Protein AF-A0AA36AWU8-F1 (afdb_monomer_lite)

Organism: Octopus vulgaris (NCBI:txid6645)

pLDDT: mean 72.09, std 16.58, range [30.25, 93.88]

Sequence (119 aa):
MILKNRMRWRGHIVRMVDERTLKQLFYGELAEGKRDRCKPRNRFKDGIRIAMRSLGMDSEEIETLISDRAGRPTKVWSGEEASEQARITQERFKEECCDREVMFFSFSLHLSFPYFKQD

Secondary structure (DSSP, 8-state):
-HHHHHHHHHHHHHTS-TTSHHHHHHH---SS---SSS-----HHHHHHHHHHTTT--HHHHHHHHH-SS---HHHHHSHHHHHHHHHHHHHHHHHHHSS-------------------

Radius of gyration: 17.62 Å; chains: 1; bounding box: 37×48×41 Å

Foldseek 3Di:
DVLVVLLLVVLVLLQDDCPDPSVCQQPPDDPDDDDPDDDPPQGSLNVNQVLVVVLVDHSVVSSVQSPDPVNNPPSSVVCVVVSVVVVVVVVVVVVVVVVDPDPDDDPDDDDDDPDDDDD

Structure (mmCIF, N/CA/C/O backbone):
data_AF-A0AA36AWU8-F1
#
_entry.id   AF-A0AA36AWU8-F1
#
loop_
_atom_site.group_PDB
_atom_site.id
_atom_site.type_symbol
_atom_site.label_atom_id
_atom_site.label_alt_id
_atom_site.label_comp_id
_atom_site.label_asym_id
_atom_site.label_entity_id
_atom_site.label_seq_id
_atom_site.pdbx_PDB_ins_code
_atom_site.Cartn_x
_atom_site.Cartn_y
_atom_site.Cartn_z
_atom_site.occupancy
_atom_site.B_iso_or_equiv
_atom_site.auth_seq_id
_atom_site.auth_comp_id
_atom_site.auth_asym_id
_atom_site.auth_atom_id
_atom_site.pdbx_PDB_model_num
ATOM 1 N N . MET A 1 1 ? 11.926 -1.258 4.690 1.00 71.25 1 MET A N 1
ATOM 2 C CA . MET A 1 1 ? 11.886 -2.749 4.745 1.00 71.25 1 MET A CA 1
ATOM 3 C C . MET A 1 1 ? 10.454 -3.293 4.678 1.00 71.25 1 MET A C 1
ATOM 5 O O . MET A 1 1 ? 10.194 -4.338 4.074 1.00 71.25 1 MET A O 1
ATOM 9 N N . ILE A 1 2 ? 9.502 -2.622 5.335 1.00 81.75 2 ILE A N 1
ATOM 10 C CA . ILE A 1 2 ? 8.139 -3.133 5.530 1.00 81.75 2 ILE A CA 1
ATOM 11 C C . ILE A 1 2 ? 7.343 -3.171 4.216 1.00 81.75 2 ILE A C 1
ATOM 13 O O . ILE A 1 2 ? 6.639 -4.145 3.938 1.00 81.75 2 ILE A O 1
ATOM 17 N N . LEU A 1 3 ? 7.468 -2.135 3.385 1.00 80.38 3 LEU A N 1
ATOM 18 C CA . LEU A 1 3 ? 6.697 -1.994 2.150 1.00 80.38 3 LEU A CA 1
ATOM 19 C C . LEU A 1 3 ? 7.028 -3.084 1.124 1.00 80.38 3 LEU A C 1
ATOM 21 O O . LEU A 1 3 ? 6.133 -3.705 0.549 1.00 80.38 3 LEU A O 1
ATOM 25 N N . LYS A 1 4 ? 8.315 -3.391 0.969 1.00 80.56 4 LYS A N 1
ATOM 26 C CA . LYS A 1 4 ? 8.811 -4.453 0.091 1.00 80.56 4 LYS A CA 1
ATOM 27 C C . LYS A 1 4 ? 8.321 -5.836 0.505 1.00 80.56 4 LYS A C 1
ATOM 29 O O . LYS A 1 4 ? 7.920 -6.630 -0.348 1.00 80.56 4 LYS A O 1
ATOM 34 N N . ASN A 1 5 ? 8.295 -6.122 1.805 1.00 85.00 5 ASN A N 1
ATOM 35 C CA . ASN A 1 5 ? 7.777 -7.390 2.319 1.00 85.00 5 ASN A CA 1
ATOM 36 C C . ASN A 1 5 ? 6.265 -7.510 2.106 1.00 85.00 5 ASN A C 1
ATOM 38 O O . ASN A 1 5 ? 5.799 -8.540 1.613 1.00 85.00 5 ASN A O 1
ATOM 42 N N . ARG A 1 6 ? 5.511 -6.434 2.369 1.00 84.31 6 ARG A N 1
ATOM 43 C CA . ARG A 1 6 ? 4.075 -6.363 2.055 1.00 84.31 6 ARG A CA 1
ATOM 44 C C . ARG A 1 6 ? 3.811 -6.609 0.571 1.00 84.31 6 ARG A C 1
ATOM 46 O O . ARG A 1 6 ? 2.865 -7.318 0.239 1.00 84.31 6 ARG A O 1
ATOM 53 N N . MET A 1 7 ? 4.676 -6.109 -0.311 1.00 80.50 7 MET A N 1
ATOM 54 C CA . MET A 1 7 ? 4.536 -6.317 -1.752 1.00 80.50 7 MET A CA 1
ATOM 55 C C . MET A 1 7 ? 4.869 -7.717 -2.229 1.00 80.50 7 MET A C 1
ATOM 57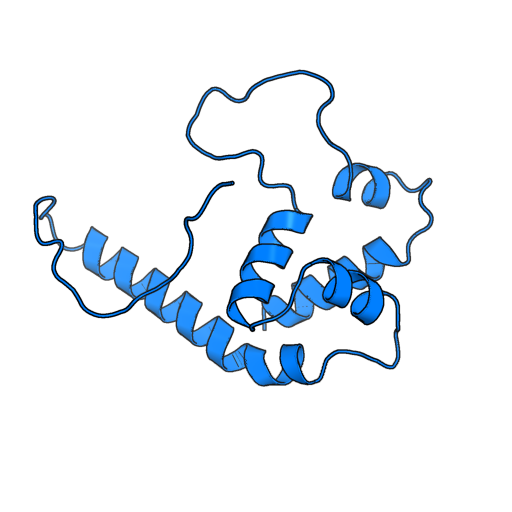 O O . MET A 1 7 ? 4.125 -8.286 -3.027 1.00 80.50 7 MET A O 1
ATOM 61 N N . ARG A 1 8 ? 5.932 -8.322 -1.701 1.00 84.44 8 ARG A N 1
ATOM 62 C CA . ARG A 1 8 ? 6.234 -9.732 -1.978 1.00 84.44 8 ARG A CA 1
ATOM 63 C C . ARG A 1 8 ? 5.078 -10.637 -1.563 1.00 84.44 8 ARG A C 1
ATOM 65 O O . ARG A 1 8 ? 4.710 -11.536 -2.317 1.00 84.44 8 ARG A O 1
ATOM 72 N N . TRP A 1 9 ? 4.498 -10.371 -0.396 1.00 87.38 9 TRP A N 1
ATOM 73 C CA . TRP A 1 9 ? 3.366 -11.127 0.123 1.00 87.38 9 TRP A CA 1
ATOM 74 C C . TRP A 1 9 ? 2.089 -10.900 -0.694 1.00 87.38 9 TRP A C 1
ATOM 76 O O . TRP A 1 9 ? 1.469 -11.871 -1.119 1.00 87.38 9 TRP A O 1
ATOM 86 N N . ARG A 1 10 ? 1.744 -9.648 -1.029 1.00 86.62 10 ARG A N 1
ATOM 87 C CA . ARG A 1 10 ? 0.598 -9.364 -1.909 1.00 86.62 10 ARG A CA 1
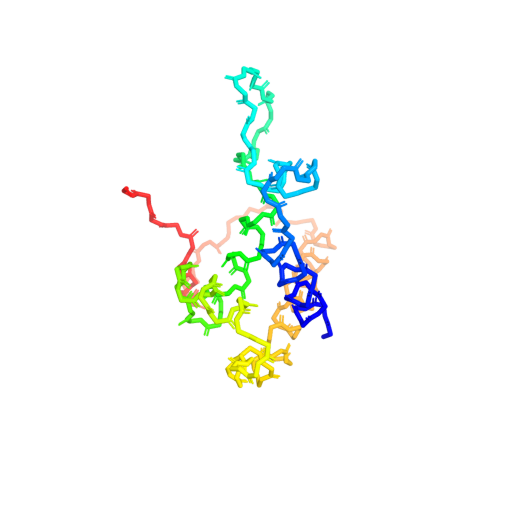ATOM 88 C C . ARG A 1 10 ? 0.753 -10.042 -3.261 1.00 86.62 10 ARG A C 1
ATOM 90 O O . ARG A 1 10 ? -0.193 -10.657 -3.734 1.00 86.62 10 ARG A O 1
ATOM 97 N N . GLY A 1 11 ? 1.946 -10.009 -3.848 1.00 86.50 11 GLY A N 1
ATOM 98 C CA . GLY A 1 11 ? 2.193 -10.716 -5.100 1.00 86.50 11 GLY A CA 1
ATOM 99 C C . GLY A 1 11 ? 2.134 -12.207 -5.004 1.00 86.50 11 GLY A C 1
ATOM 100 O O . GLY A 1 11 ? 1.744 -12.862 -5.962 1.00 86.50 11 GLY A O 1
ATOM 101 N N . HIS A 1 12 ? 2.484 -12.771 -3.859 1.00 88.38 12 HIS A N 1
ATOM 102 C CA . HIS A 1 12 ? 2.218 -14.174 -3.633 1.00 88.38 12 HIS A CA 1
ATOM 103 C C . HIS A 1 12 ? 0.712 -14.468 -3.665 1.00 88.38 12 HIS A C 1
ATOM 105 O O . HIS A 1 12 ? 0.320 -15.370 -4.394 1.00 88.38 12 HIS A O 1
ATOM 111 N N . ILE A 1 13 ? -0.115 -13.671 -2.981 1.00 90.31 13 ILE A N 1
ATOM 112 C CA . ILE A 1 13 ? -1.577 -13.851 -2.947 1.00 90.31 13 ILE A CA 1
ATOM 113 C C . ILE A 1 13 ? -2.217 -13.655 -4.321 1.00 90.31 13 ILE A C 1
ATOM 115 O O . ILE A 1 13 ? -3.014 -14.489 -4.731 1.00 90.31 13 ILE A O 1
ATOM 119 N N . VAL A 1 14 ? -1.859 -12.595 -5.052 1.00 88.62 14 VAL A N 1
ATOM 120 C CA . VAL A 1 14 ? -2.397 -12.313 -6.400 1.00 88.62 14 VAL A CA 1
ATOM 121 C C . VAL A 1 14 ? -2.168 -13.500 -7.342 1.00 88.62 14 VAL A C 1
ATOM 123 O O . VAL A 1 14 ? -3.050 -13.849 -8.120 1.00 88.62 14 VAL A O 1
ATOM 126 N N . ARG A 1 15 ? -1.011 -14.162 -7.219 1.00 88.19 15 ARG A N 1
ATOM 127 C CA . ARG A 1 15 ? -0.627 -15.328 -8.029 1.00 88.19 15 ARG A CA 1
ATOM 128 C C . ARG A 1 15 ? -1.173 -16.662 -7.511 1.00 88.19 15 ARG A C 1
ATOM 130 O O . ARG A 1 15 ? -0.991 -17.676 -8.178 1.00 88.19 15 ARG A O 1
ATOM 137 N N . MET A 1 16 ? -1.797 -16.707 -6.331 1.00 92.38 16 MET A N 1
ATOM 138 C CA . MET A 1 16 ? -2.498 -17.916 -5.888 1.00 92.38 16 MET A CA 1
ATOM 139 C C . MET A 1 16 ? -3.733 -18.160 -6.764 1.00 92.38 16 MET A C 1
ATOM 141 O O . MET A 1 16 ? -4.297 -17.222 -7.326 1.00 92.38 16 MET A O 1
ATOM 145 N N . VAL A 1 17 ? -4.178 -19.415 -6.846 1.00 92.56 17 VAL A N 1
ATOM 146 C CA . VAL A 1 17 ? -5.473 -19.748 -7.459 1.00 92.56 17 VAL A CA 1
ATOM 147 C C . VAL A 1 17 ? -6.623 -19.132 -6.648 1.00 92.56 17 VAL A C 1
ATOM 149 O O . VAL A 1 17 ? -6.535 -19.049 -5.419 1.00 92.56 17 VAL A O 1
ATOM 152 N N . ASP A 1 18 ? -7.684 -18.692 -7.328 1.00 90.38 18 ASP A N 1
ATOM 153 C CA . ASP A 1 18 ? -8.833 -17.992 -6.724 1.00 90.38 18 ASP A CA 1
ATOM 154 C C . ASP A 1 18 ? -9.637 -18.844 -5.743 1.00 90.38 18 ASP A C 1
ATOM 156 O O . ASP A 1 18 ? -10.251 -18.315 -4.823 1.00 90.38 18 ASP A O 1
ATOM 160 N N . GLU A 1 19 ? -9.565 -20.165 -5.869 1.00 93.62 19 GLU A N 1
ATOM 161 C CA . GLU A 1 19 ? -10.200 -21.117 -4.952 1.00 93.62 19 GLU A CA 1
ATOM 162 C C . GLU A 1 19 ? -9.535 -21.148 -3.567 1.00 93.62 19 GLU A C 1
ATOM 164 O O . GLU A 1 19 ? -10.108 -21.657 -2.604 1.00 93.62 19 GLU A O 1
ATOM 169 N N . ARG A 1 20 ? -8.313 -20.609 -3.426 1.00 93.88 20 ARG A N 1
ATOM 170 C CA . ARG A 1 20 ? -7.624 -20.601 -2.132 1.00 93.88 20 ARG A CA 1
ATOM 171 C C . ARG A 1 20 ? -8.312 -19.636 -1.177 1.00 93.88 20 ARG A C 1
ATOM 173 O O . ARG A 1 20 ? -8.379 -18.435 -1.438 1.00 93.88 20 ARG A O 1
ATOM 180 N N . THR A 1 21 ? -8.639 -20.132 0.014 1.00 90.44 21 THR A N 1
ATOM 181 C CA . THR A 1 21 ? -9.253 -19.362 1.109 1.00 90.44 21 THR A CA 1
ATOM 182 C C . THR A 1 21 ? -8.520 -18.055 1.411 1.00 90.44 21 THR A C 1
ATOM 184 O O . THR A 1 21 ? -9.150 -17.048 1.701 1.00 90.44 21 THR A O 1
ATOM 187 N N . LEU A 1 22 ? -7.186 -18.027 1.306 1.00 88.38 22 LEU A N 1
ATOM 188 C CA . LEU A 1 22 ? -6.398 -16.812 1.542 1.00 88.38 22 LEU A CA 1
ATOM 189 C C . LEU A 1 22 ? -6.651 -15.723 0.496 1.00 88.38 22 LEU A C 1
ATOM 191 O O . LEU A 1 22 ? -6.748 -14.551 0.853 1.00 88.38 22 LEU A O 1
ATOM 195 N N . LYS A 1 23 ? -6.766 -16.094 -0.783 1.00 90.25 23 LYS A N 1
ATOM 196 C CA . LYS A 1 23 ? -7.056 -15.145 -1.862 1.00 90.25 23 LYS A CA 1
ATOM 197 C C . LYS A 1 23 ? -8.502 -14.667 -1.760 1.00 90.25 23 LYS A C 1
ATOM 199 O O . LYS A 1 23 ? -8.743 -13.462 -1.788 1.00 90.25 23 LYS A O 1
ATOM 204 N N . GLN A 1 24 ? -9.427 -15.587 -1.493 1.00 89.19 24 GLN A N 1
ATOM 205 C CA . GLN A 1 24 ? -10.826 -15.263 -1.213 1.00 89.19 24 GLN A CA 1
ATOM 206 C C . GLN A 1 24 ? -10.973 -14.326 -0.015 1.00 89.19 24 GLN A C 1
ATOM 208 O O . GLN A 1 24 ? -11.706 -13.357 -0.105 1.00 89.19 24 GLN A O 1
ATOM 213 N N . LEU A 1 25 ? -10.245 -14.546 1.081 1.00 87.31 25 LEU A N 1
ATOM 214 C CA . LEU A 1 25 ? -10.285 -13.676 2.259 1.00 87.31 25 LEU A CA 1
ATOM 215 C C . LEU A 1 25 ? -9.654 -12.306 1.985 1.00 87.31 25 LEU A C 1
ATOM 217 O O . LEU A 1 25 ? -10.124 -11.288 2.484 1.00 87.31 25 LEU A O 1
ATOM 221 N N . PHE A 1 26 ? -8.576 -12.272 1.202 1.00 86.25 26 PHE A N 1
ATOM 222 C CA . PHE A 1 26 ? -7.875 -11.034 0.874 1.00 86.25 26 PHE A CA 1
ATOM 223 C C . PHE A 1 26 ? -8.729 -10.086 0.020 1.00 86.25 26 PHE A C 1
ATOM 225 O O . PHE A 1 26 ? -8.685 -8.866 0.219 1.00 86.25 26 PHE A O 1
ATOM 232 N N . TYR A 1 27 ? -9.503 -10.641 -0.916 1.00 84.56 27 TYR A N 1
ATOM 233 C CA . TYR A 1 27 ? -10.422 -9.888 -1.773 1.00 84.56 27 TYR A CA 1
ATOM 234 C C . TYR A 1 27 ? -11.851 -9.813 -1.233 1.00 84.56 27 TYR A C 1
ATOM 236 O O . TYR A 1 27 ? -12.595 -8.916 -1.628 1.00 84.56 27 TYR A O 1
ATOM 244 N N . GLY A 1 28 ? -12.205 -10.719 -0.330 1.00 82.62 28 GLY A N 1
ATOM 245 C CA . GLY A 1 28 ? -13.540 -10.898 0.204 1.00 82.62 28 GLY A CA 1
ATOM 246 C C . GLY A 1 28 ? -14.000 -9.719 1.042 1.00 82.62 28 GLY A C 1
ATOM 247 O O . GLY A 1 28 ? -13.235 -9.065 1.756 1.00 82.62 28 GLY A O 1
ATOM 248 N N . GLU A 1 29 ? -15.294 -9.459 0.955 1.00 76.06 29 GLU A N 1
ATOM 249 C CA . GLU A 1 29 ? -15.991 -8.492 1.782 1.00 76.06 29 GLU A CA 1
ATOM 250 C C . GLU A 1 29 ? -16.973 -9.239 2.683 1.00 76.06 29 GLU A C 1
ATOM 252 O O . GLU A 1 29 ? -17.538 -10.255 2.286 1.00 76.06 29 GLU A O 1
ATOM 257 N N . LEU A 1 30 ? -17.178 -8.753 3.912 1.00 72.38 30 LEU A N 1
ATOM 258 C CA . LEU A 1 30 ? -18.253 -9.282 4.751 1.00 72.38 30 LEU A CA 1
ATOM 259 C C . LEU A 1 30 ? -19.584 -8.977 4.061 1.00 72.38 30 LEU A C 1
ATOM 261 O O . LEU A 1 30 ? -19.895 -7.796 3.877 1.00 72.38 30 LEU A O 1
ATOM 265 N N . ALA A 1 31 ? -20.334 -10.024 3.715 1.00 72.94 31 ALA A N 1
ATOM 26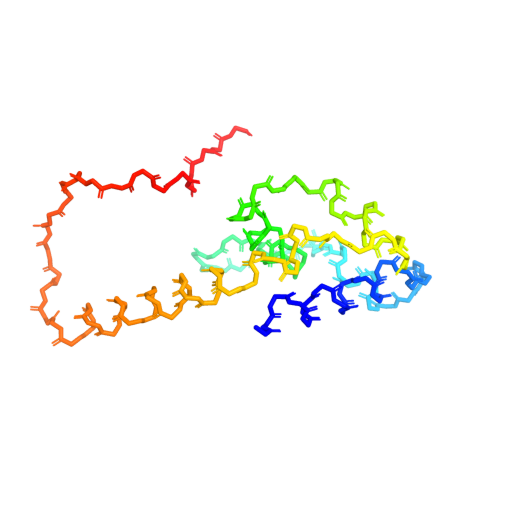6 C CA . ALA A 1 31 ? -21.670 -9.905 3.136 1.00 72.94 31 ALA A CA 1
ATOM 267 C C . ALA A 1 31 ? -22.610 -9.122 4.068 1.0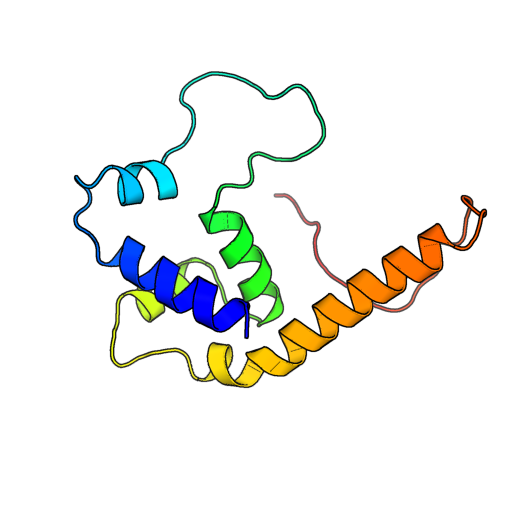0 72.94 31 ALA A C 1
ATOM 269 O O . ALA A 1 31 ? -23.352 -8.260 3.614 1.00 72.94 31 ALA A O 1
ATOM 270 N N . GLU A 1 32 ? -22.502 -9.349 5.380 1.00 75.25 32 GLU A N 1
ATOM 271 C CA . GLU A 1 32 ? -23.348 -8.724 6.397 1.00 75.25 32 GLU A CA 1
ATOM 272 C C . GLU A 1 32 ? -22.538 -8.363 7.654 1.00 75.25 32 GLU A C 1
ATOM 274 O O . GLU A 1 32 ? -21.484 -8.942 7.931 1.00 75.25 32 GLU A O 1
ATOM 279 N N . GLY A 1 33 ? -23.026 -7.378 8.415 1.00 64.88 33 GLY A N 1
ATOM 280 C CA . GLY A 1 33 ? -22.413 -6.910 9.661 1.00 64.88 33 GLY A CA 1
ATOM 281 C C . GLY A 1 33 ? -21.680 -5.566 9.546 1.00 64.88 33 GLY A C 1
ATOM 282 O O . GLY A 1 33 ? -20.885 -5.314 8.633 1.00 64.88 33 GLY A O 1
ATOM 283 N N . LYS A 1 34 ? -21.940 -4.688 10.522 1.00 61.38 34 LYS A N 1
ATOM 284 C CA . LYS A 1 34 ? -21.293 -3.380 10.699 1.00 61.38 34 LYS A CA 1
ATOM 285 C C . LYS A 1 34 ? -20.459 -3.420 11.979 1.00 61.38 34 LYS A C 1
ATOM 287 O O . LYS A 1 34 ? -20.894 -3.971 12.980 1.00 61.38 34 LYS A O 1
ATOM 292 N N . ARG A 1 35 ? -19.246 -2.860 11.948 1.00 65.06 35 ARG A N 1
ATOM 293 C CA . ARG A 1 35 ? -18.480 -2.601 13.177 1.00 65.06 35 ARG A CA 1
ATOM 294 C C . ARG A 1 35 ? -18.886 -1.232 13.711 1.00 65.06 35 ARG A C 1
ATOM 296 O O . ARG A 1 35 ? -18.889 -0.270 12.947 1.00 65.06 35 ARG A O 1
ATOM 303 N N . ASP A 1 36 ? -19.177 -1.140 15.003 1.00 63.47 36 ASP A N 1
ATOM 304 C CA . ASP A 1 36 ? -19.786 0.058 15.602 1.00 63.47 36 ASP A CA 1
ATOM 305 C C . ASP A 1 36 ? -18.848 1.267 15.752 1.00 63.47 36 ASP A C 1
ATOM 307 O O . ASP A 1 36 ? -19.307 2.355 16.086 1.00 63.47 36 ASP A O 1
ATOM 311 N N . ARG A 1 37 ? -17.534 1.132 15.509 1.00 62.56 37 ARG A N 1
ATOM 312 C CA . ARG A 1 37 ? -16.560 2.207 15.781 1.00 62.56 37 ARG A CA 1
ATOM 313 C C . ARG A 1 37 ? -15.767 2.664 14.555 1.00 62.56 37 ARG A C 1
ATOM 315 O O . ARG A 1 37 ? -15.101 1.854 13.917 1.00 62.56 37 ARG A O 1
ATOM 322 N N . CYS A 1 38 ? -15.814 3.984 14.336 1.00 58.47 38 CYS A N 1
ATOM 323 C CA . CYS A 1 38 ? -14.933 4.990 13.699 1.00 58.47 38 CYS A CA 1
ATOM 324 C C . CYS A 1 38 ? -13.876 4.650 12.625 1.00 58.47 38 CYS A C 1
ATOM 326 O O . CYS A 1 38 ? -13.299 5.591 12.083 1.00 58.47 38 CYS A O 1
ATOM 328 N N . LYS A 1 39 ? -13.583 3.394 12.269 1.00 64.19 39 LYS A N 1
ATOM 329 C CA . LYS A 1 39 ? -12.655 3.083 11.172 1.00 64.19 39 LYS A CA 1
ATOM 330 C C . LYS A 1 39 ? -13.424 2.556 9.955 1.00 64.19 39 LYS A C 1
ATOM 332 O O . LYS A 1 39 ? -14.221 1.629 10.110 1.00 64.19 39 LYS A O 1
ATOM 337 N N . PRO A 1 40 ? -13.169 3.091 8.747 1.00 64.44 40 PRO A N 1
ATOM 338 C CA . PRO A 1 40 ? -13.689 2.522 7.507 1.00 64.44 40 PRO A CA 1
ATOM 339 C C . PRO A 1 40 ? -13.339 1.032 7.379 1.00 64.44 40 PRO A C 1
ATOM 341 O O . PRO A 1 40 ? -12.368 0.567 7.988 1.00 64.44 40 PRO A O 1
ATOM 344 N N . ARG A 1 41 ? -14.100 0.287 6.561 1.00 66.19 41 ARG A N 1
ATOM 345 C CA . ARG A 1 41 ? -13.839 -1.125 6.204 1.00 66.19 41 ARG A CA 1
ATOM 346 C C . ARG A 1 41 ? -12.552 -1.249 5.373 1.00 66.19 41 ARG A C 1
ATOM 348 O O . ARG A 1 41 ? -12.594 -1.657 4.219 1.00 66.19 41 ARG A O 1
ATOM 355 N N . ASN A 1 42 ? -11.403 -0.905 5.951 1.00 70.12 42 ASN A N 1
ATOM 356 C CA . ASN A 1 42 ? -10.118 -1.089 5.299 1.00 70.12 42 ASN A CA 1
ATOM 357 C C . ASN A 1 42 ? -9.851 -2.587 5.211 1.00 70.12 42 ASN A C 1
ATOM 359 O O . ASN A 1 42 ? -9.581 -3.252 6.214 1.00 70.12 42 ASN A O 1
ATOM 363 N N . ARG A 1 43 ? -9.921 -3.106 3.992 1.00 76.00 43 ARG A N 1
ATOM 364 C CA . ARG A 1 43 ? -9.462 -4.447 3.654 1.00 76.00 43 ARG A CA 1
ATOM 365 C C . ARG A 1 43 ? -7.951 -4.509 3.783 1.00 76.00 43 ARG A C 1
ATOM 367 O O . ARG A 1 43 ? -7.251 -3.494 3.726 1.00 76.00 43 ARG A O 1
ATOM 374 N N . PHE A 1 44 ? -7.422 -5.722 3.865 1.00 73.50 44 PHE A N 1
ATOM 375 C CA . PHE A 1 44 ? -5.975 -5.910 3.888 1.00 73.50 44 PHE A CA 1
ATOM 376 C C . PHE A 1 44 ? -5.310 -5.353 2.613 1.00 73.50 44 PHE A C 1
ATOM 378 O O . PHE A 1 44 ? -4.235 -4.754 2.683 1.00 73.50 44 PHE A O 1
ATOM 385 N N . LYS A 1 45 ? -5.994 -5.440 1.459 1.00 79.88 45 LYS A N 1
ATOM 386 C CA . LYS A 1 45 ? -5.545 -4.809 0.205 1.00 79.88 45 LYS A CA 1
ATOM 387 C C . LYS A 1 45 ? -5.493 -3.278 0.278 1.00 79.88 45 LYS A C 1
ATOM 389 O O . LYS A 1 45 ? -4.630 -2.668 -0.350 1.00 79.88 45 LYS A O 1
ATOM 394 N N . ASP A 1 46 ? -6.358 -2.657 1.079 1.00 81.62 46 ASP A N 1
ATOM 395 C CA . ASP A 1 46 ? -6.491 -1.199 1.155 1.00 81.62 46 ASP A CA 1
ATOM 396 C C . ASP A 1 46 ? -5.307 -0.566 1.901 1.00 81.62 46 ASP A C 1
ATOM 398 O O . ASP A 1 46 ? -4.843 0.506 1.524 1.00 81.62 46 ASP A O 1
ATOM 402 N N . GLY A 1 47 ? -4.737 -1.255 2.898 1.00 78.94 47 GLY A N 1
ATOM 403 C CA . GLY A 1 47 ? -3.516 -0.794 3.572 1.00 78.94 47 GLY A CA 1
ATOM 404 C C . GLY A 1 47 ? -2.305 -0.733 2.636 1.00 78.94 47 GLY A C 1
ATOM 405 O O . GLY A 1 47 ? -1.488 0.182 2.722 1.00 78.94 47 GLY A O 1
ATOM 406 N N . ILE A 1 48 ? -2.216 -1.683 1.703 1.00 79.75 48 ILE A N 1
ATOM 407 C CA . ILE A 1 48 ? -1.171 -1.699 0.676 1.00 79.75 48 ILE A CA 1
ATOM 408 C C . ILE A 1 48 ? -1.452 -0.633 -0.387 1.00 79.75 48 ILE A C 1
ATOM 410 O O . ILE A 1 48 ? -0.521 0.048 -0.804 1.00 79.75 48 ILE A O 1
ATOM 414 N N . ARG A 1 49 ? -2.721 -0.416 -0.762 1.00 81.62 49 ARG A N 1
ATOM 415 C CA . ARG A 1 49 ? -3.113 0.695 -1.644 1.00 81.62 49 ARG A CA 1
ATOM 416 C C . ARG A 1 49 ? -2.693 2.047 -1.069 1.00 81.62 49 ARG A C 1
ATOM 418 O O . ARG A 1 49 ? -2.140 2.866 -1.797 1.00 81.62 49 ARG A O 1
ATOM 425 N N . ILE A 1 50 ? -2.906 2.271 0.229 1.00 81.50 50 ILE A N 1
ATOM 426 C CA . ILE A 1 50 ? -2.557 3.544 0.872 1.00 81.50 50 ILE A CA 1
ATOM 427 C C . ILE A 1 50 ? -1.062 3.831 0.760 1.00 81.50 50 ILE A C 1
ATOM 429 O O . ILE A 1 50 ? -0.675 4.906 0.307 1.00 81.50 50 ILE A O 1
ATOM 433 N N . ALA A 1 51 ? -0.241 2.834 1.090 1.00 79.38 51 ALA A N 1
ATOM 434 C CA . ALA A 1 51 ? 1.213 2.938 1.014 1.00 79.38 51 ALA A CA 1
ATOM 435 C C . ALA A 1 51 ? 1.750 3.094 -0.421 1.00 79.38 51 ALA A C 1
ATOM 437 O O . ALA A 1 51 ? 2.913 3.429 -0.617 1.00 79.38 51 ALA A O 1
ATOM 438 N N . MET A 1 52 ? 0.924 2.832 -1.433 1.00 78.81 52 MET A N 1
ATOM 439 C CA . MET A 1 52 ? 1.308 2.973 -2.835 1.00 78.81 52 MET A CA 1
ATOM 440 C C . MET A 1 52 ? 0.875 4.297 -3.438 1.00 78.81 52 MET A C 1
ATOM 442 O O . MET A 1 52 ? 1.622 4.866 -4.231 1.00 78.81 52 MET A O 1
ATOM 446 N N . ARG A 1 53 ? -0.253 4.855 -2.989 1.00 83.31 53 ARG A N 1
ATOM 447 C CA . ARG A 1 53 ? -0.585 6.245 -3.318 1.00 83.31 53 ARG A CA 1
ATOM 448 C C . ARG A 1 53 ? 0.459 7.215 -2.770 1.00 83.31 53 ARG A C 1
ATOM 450 O O . ARG A 1 53 ? 0.764 8.190 -3.440 1.00 83.31 53 ARG A O 1
ATOM 457 N N . SER A 1 54 ? 1.067 6.929 -1.614 1.00 78.38 54 SER A N 1
ATOM 458 C CA . SER A 1 54 ? 2.198 7.729 -1.115 1.00 78.38 54 SER A CA 1
ATOM 459 C C . SER A 1 54 ? 3.456 7.629 -1.986 1.00 78.38 54 SER A C 1
ATOM 461 O O . SER A 1 54 ? 4.325 8.484 -1.877 1.00 78.38 54 SER A O 1
ATOM 463 N N . LEU A 1 55 ? 3.555 6.615 -2.852 1.00 78.19 55 LEU A N 1
ATOM 464 C CA . LEU A 1 55 ? 4.609 6.481 -3.862 1.00 78.19 55 LEU A CA 1
ATOM 465 C C . LEU A 1 55 ? 4.170 6.955 -5.259 1.00 78.19 55 LEU A C 1
ATOM 467 O O . LEU A 1 55 ? 4.919 6.782 -6.218 1.00 78.19 55 LEU A O 1
ATOM 471 N N . GLY A 1 56 ? 2.964 7.518 -5.395 1.00 81.44 56 GLY A N 1
ATOM 472 C CA . GLY A 1 56 ? 2.447 8.031 -6.666 1.00 81.44 56 GLY A CA 1
ATOM 473 C C . GLY A 1 56 ? 1.989 6.960 -7.661 1.00 81.44 56 GLY A C 1
ATOM 474 O O . GLY A 1 56 ? 2.045 7.199 -8.861 1.00 81.44 56 GLY A O 1
ATOM 475 N N . MET A 1 57 ? 1.562 5.780 -7.197 1.00 80.19 57 MET A N 1
ATOM 476 C CA . MET A 1 57 ? 1.038 4.717 -8.072 1.00 80.19 57 MET A CA 1
ATOM 477 C C . MET A 1 57 ? -0.450 4.453 -7.850 1.00 80.19 57 MET A C 1
ATOM 479 O O . MET A 1 57 ? -0.938 4.522 -6.716 1.00 80.19 57 MET A O 1
ATOM 483 N N . ASP A 1 58 ? -1.144 4.093 -8.931 1.00 80.62 58 ASP A N 1
ATOM 484 C CA . ASP A 1 58 ? -2.567 3.756 -8.909 1.00 80.62 58 ASP A CA 1
ATOM 485 C C . ASP A 1 58 ? -2.847 2.266 -8.604 1.00 80.62 58 ASP A C 1
ATOM 487 O O . ASP A 1 58 ? -1.989 1.400 -8.761 1.00 80.62 58 ASP A O 1
ATOM 491 N N . SER A 1 59 ? -4.058 1.957 -8.124 1.00 72.88 59 SER A N 1
ATOM 492 C CA . SER A 1 59 ? -4.475 0.632 -7.652 1.00 72.88 59 SER A CA 1
ATOM 493 C C . SER A 1 59 ? -4.356 -0.476 -8.706 1.00 72.88 59 SER A C 1
ATOM 495 O O . SER A 1 59 ? -3.951 -1.585 -8.341 1.00 72.88 59 SER A O 1
ATOM 497 N N . GLU A 1 60 ? -4.724 -0.209 -9.961 1.00 76.00 60 GLU A N 1
ATOM 498 C CA . GLU A 1 60 ? -4.755 -1.224 -11.029 1.00 76.00 60 GLU A CA 1
ATOM 499 C C . GLU A 1 60 ? -3.359 -1.537 -11.570 1.00 76.00 60 GLU A C 1
ATOM 501 O O . GLU A 1 60 ? -2.995 -2.706 -11.743 1.00 76.00 60 GLU A O 1
ATOM 506 N N . GLU A 1 61 ? -2.528 -0.503 -11.725 1.00 78.38 61 GLU A N 1
ATOM 507 C CA . GLU A 1 61 ? -1.118 -0.653 -12.094 1.00 78.38 61 GLU A CA 1
ATOM 508 C C . GLU A 1 61 ? -0.394 -1.577 -11.120 1.00 78.38 61 GLU A C 1
ATOM 510 O O . GLU A 1 61 ? 0.434 -2.396 -11.498 1.00 78.38 61 GLU A O 1
ATOM 515 N N . ILE A 1 62 ? -0.714 -1.484 -9.832 1.00 75.94 62 ILE A N 1
ATOM 516 C CA . ILE A 1 62 ? -0.028 -2.287 -8.832 1.00 75.94 62 ILE A CA 1
ATOM 517 C C . ILE A 1 62 ? -0.394 -3.772 -8.978 1.00 75.94 62 ILE A C 1
ATOM 519 O O . ILE A 1 62 ? 0.474 -4.613 -8.781 1.00 75.94 62 ILE A O 1
ATOM 523 N N . GLU A 1 63 ? -1.644 -4.134 -9.277 1.00 79.69 63 GLU A N 1
ATOM 524 C CA . GLU A 1 63 ? -2.035 -5.551 -9.398 1.00 79.69 63 GLU A CA 1
ATOM 525 C C . GLU A 1 63 ? -1.403 -6.220 -10.616 1.00 79.69 63 GLU A C 1
ATOM 527 O O . GLU A 1 63 ? -0.879 -7.332 -10.500 1.00 79.69 63 GLU A O 1
ATOM 532 N N . THR A 1 64 ? -1.365 -5.509 -11.740 1.00 82.00 64 THR A N 1
ATOM 533 C CA . THR A 1 64 ? -0.708 -5.973 -12.966 1.00 82.00 64 THR A CA 1
ATOM 534 C C . THR A 1 64 ? 0.801 -6.121 -12.762 1.00 82.00 64 THR A C 1
ATOM 536 O O . THR A 1 64 ? 1.357 -7.188 -13.024 1.00 82.00 64 THR A O 1
ATOM 539 N N . LEU A 1 65 ? 1.452 -5.112 -12.175 1.00 77.94 65 LEU A N 1
ATOM 540 C CA . LEU A 1 65 ? 2.892 -5.126 -11.890 1.00 77.94 65 LEU A CA 1
ATOM 541 C C . LEU A 1 65 ? 3.307 -6.196 -10.875 1.00 77.94 65 LEU A C 1
ATOM 543 O O . LEU A 1 65 ? 4.427 -6.696 -10.901 1.00 77.94 65 LEU A O 1
ATOM 547 N N . ILE A 1 66 ? 2.429 -6.520 -9.931 1.00 78.25 66 ILE A N 1
ATOM 548 C CA . ILE A 1 66 ? 2.692 -7.516 -8.893 1.00 78.25 66 ILE A CA 1
ATOM 549 C C . ILE A 1 66 ? 2.493 -8.951 -9.408 1.00 78.25 66 ILE A C 1
ATOM 551 O O . ILE A 1 66 ? 3.111 -9.885 -8.880 1.00 78.25 66 ILE A O 1
ATOM 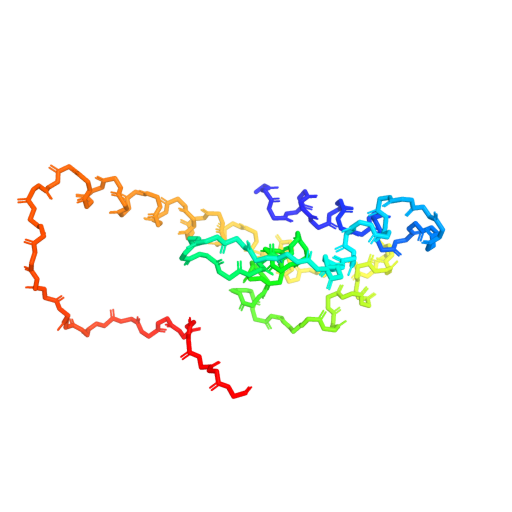555 N N . SER A 1 67 ? 1.612 -9.132 -10.395 1.00 81.06 67 SER A N 1
ATOM 556 C CA . SER A 1 67 ? 1.393 -10.418 -11.059 1.00 81.06 67 SER A CA 1
ATOM 557 C C . SER A 1 67 ? 2.647 -10.859 -11.821 1.00 81.06 67 SER A C 1
ATOM 559 O O . SER A 1 67 ? 3.041 -12.028 -11.752 1.00 81.06 67 SER A O 1
ATOM 561 N N . ASP A 1 68 ? 3.339 -9.909 -12.457 1.00 78.56 68 ASP A N 1
ATOM 562 C CA . ASP A 1 68 ? 4.611 -10.165 -13.123 1.00 78.56 68 ASP A CA 1
ATOM 563 C C . ASP A 1 68 ? 5.767 -10.344 -12.115 1.00 78.56 68 ASP A C 1
ATOM 565 O O . ASP A 1 68 ? 6.059 -9.509 -11.255 1.00 78.56 68 ASP A O 1
ATOM 569 N N . ARG A 1 69 ? 6.461 -11.484 -12.209 1.00 72.12 69 ARG A N 1
ATOM 570 C CA . ARG A 1 69 ? 7.603 -11.807 -11.343 1.00 72.12 69 ARG A CA 1
ATOM 571 C C . ARG A 1 69 ? 8.862 -11.036 -11.747 1.00 72.12 69 ARG A C 1
ATOM 573 O O . ARG A 1 69 ? 9.698 -10.794 -10.870 1.00 72.12 69 ARG A O 1
ATOM 580 N N . ALA A 1 70 ? 8.997 -10.707 -13.031 1.00 70.50 70 ALA A N 1
ATOM 581 C CA . ALA A 1 70 ? 10.160 -10.042 -13.608 1.00 70.50 70 ALA A CA 1
ATOM 582 C C . ALA A 1 70 ? 10.028 -8.512 -13.544 1.00 70.50 70 ALA A C 1
ATOM 584 O O . ALA A 1 70 ? 10.975 -7.839 -13.142 1.00 70.50 70 ALA A O 1
ATOM 585 N N . GLY A 1 71 ? 8.841 -7.970 -13.821 1.00 63.56 71 GLY A N 1
ATOM 586 C CA . GLY A 1 71 ? 8.529 -6.536 -13.842 1.00 63.56 71 GLY A CA 1
ATOM 587 C C . GLY A 1 71 ? 8.324 -5.867 -12.482 1.00 63.56 71 GLY A C 1
ATOM 588 O O . GLY A 1 71 ? 7.526 -4.936 -12.367 1.00 63.56 71 GLY A O 1
ATOM 589 N N . ARG A 1 72 ? 9.029 -6.309 -11.429 1.00 66.94 72 ARG A N 1
ATOM 590 C CA . ARG A 1 72 ? 8.912 -5.687 -10.098 1.00 66.94 72 ARG A CA 1
ATOM 591 C C . ARG A 1 72 ? 9.174 -4.178 -10.199 1.00 66.94 72 ARG A C 1
ATOM 593 O O . ARG A 1 72 ? 10.232 -3.803 -10.705 1.00 66.94 72 ARG A O 1
ATOM 600 N N . PRO A 1 73 ? 8.286 -3.310 -9.678 1.00 66.75 73 PRO A N 1
ATOM 601 C CA . PRO A 1 73 ? 8.423 -1.879 -9.906 1.00 66.75 73 PRO A CA 1
ATOM 602 C C . PRO A 1 73 ? 9.683 -1.342 -9.230 1.00 66.75 73 PRO A C 1
ATOM 604 O O . PRO A 1 73 ? 9.774 -1.318 -8.000 1.00 66.75 73 PRO A O 1
ATOM 607 N N . THR A 1 74 ? 10.630 -0.850 -10.026 1.00 73.19 74 THR A N 1
ATOM 608 C CA . THR A 1 74 ? 11.800 -0.097 -9.550 1.00 73.19 74 THR A CA 1
ATOM 609 C C . THR A 1 74 ? 11.371 1.042 -8.638 1.00 73.19 74 THR A C 1
ATOM 611 O O . THR A 1 74 ? 11.930 1.182 -7.559 1.00 73.19 74 THR A O 1
ATOM 614 N N . LYS A 1 75 ? 10.285 1.738 -8.998 1.00 70.06 75 LYS A N 1
ATOM 615 C CA . LYS A 1 75 ? 9.627 2.789 -8.205 1.00 70.06 75 LYS A CA 1
ATOM 616 C C . LYS A 1 75 ? 9.241 2.368 -6.773 1.00 70.06 75 LYS A C 1
ATOM 618 O O . LYS A 1 75 ? 9.404 3.149 -5.841 1.00 70.06 75 LYS A O 1
ATOM 623 N N . VAL A 1 76 ? 8.798 1.122 -6.559 1.00 71.81 76 VAL A N 1
ATOM 624 C CA . VAL A 1 76 ? 8.495 0.595 -5.207 1.00 71.81 76 VAL A CA 1
ATOM 625 C C . VAL A 1 76 ? 9.768 0.359 -4.403 1.00 71.81 76 VAL A C 1
ATOM 627 O O . VAL A 1 76 ? 9.799 0.616 -3.203 1.00 71.81 76 VAL A O 1
ATOM 630 N N . TRP A 1 77 ? 10.803 -0.167 -5.055 1.00 74.81 77 TRP A N 1
ATOM 631 C CA . TRP A 1 77 ? 12.069 -0.489 -4.404 1.00 74.81 77 TRP A CA 1
ATOM 632 C C . TRP A 1 77 ? 12.916 0.756 -4.131 1.00 74.81 77 TRP A C 1
ATOM 634 O O . TRP A 1 77 ? 13.589 0.800 -3.108 1.00 74.81 77 TRP A O 1
ATOM 644 N N . SER A 1 78 ? 12.858 1.769 -4.997 1.00 79.06 78 SER A N 1
ATOM 645 C CA . SER A 1 78 ? 13.554 3.044 -4.815 1.00 79.06 78 SER A CA 1
ATOM 646 C C . SER A 1 78 ? 12.840 3.962 -3.819 1.00 79.06 78 SER A C 1
ATOM 648 O O . SER A 1 78 ? 13.494 4.698 -3.092 1.00 79.06 78 SER A O 1
ATOM 650 N N . GLY A 1 79 ? 11.506 3.907 -3.742 1.00 77.44 79 GLY A N 1
ATOM 651 C CA . GLY A 1 79 ? 10.707 4.709 -2.805 1.00 77.44 79 GLY A CA 1
ATOM 652 C C . GLY A 1 79 ? 10.626 4.152 -1.378 1.00 77.44 79 GLY A C 1
ATOM 653 O O . GLY A 1 79 ? 9.957 4.731 -0.522 1.00 77.44 79 GLY A O 1
ATOM 654 N N . GLU A 1 80 ? 11.269 3.015 -1.104 1.00 79.94 80 GLU A N 1
ATOM 655 C CA . GLU A 1 80 ? 11.145 2.309 0.173 1.00 79.94 80 GLU A CA 1
ATOM 656 C C . GLU A 1 80 ? 11.737 3.094 1.352 1.00 79.94 80 GLU A C 1
ATOM 658 O O . GLU A 1 80 ? 11.132 3.132 2.424 1.00 79.94 80 GLU A O 1
ATOM 663 N N . GLU A 1 81 ? 12.891 3.729 1.158 1.00 83.31 81 GLU A N 1
ATOM 664 C CA . GLU A 1 81 ? 13.568 4.505 2.203 1.00 83.31 81 GLU A CA 1
ATOM 665 C C . GLU A 1 81 ? 12.751 5.737 2.594 1.00 83.31 81 GLU A C 1
ATOM 667 O O . GLU A 1 81 ? 12.478 5.948 3.776 1.00 83.31 81 GLU A O 1
ATOM 672 N N . ALA A 1 82 ? 12.265 6.481 1.598 1.00 83.12 82 ALA A N 1
ATOM 673 C CA . ALA A 1 82 ? 11.406 7.642 1.806 1.00 83.12 82 ALA A CA 1
ATOM 674 C C . ALA A 1 82 ? 10.099 7.265 2.527 1.00 83.12 82 ALA A C 1
ATOM 676 O O . ALA A 1 82 ? 9.664 7.959 3.447 1.00 83.12 82 ALA A O 1
ATOM 677 N N . SER A 1 83 ? 9.487 6.133 2.161 1.00 79.50 83 SER A N 1
ATOM 678 C CA . SER A 1 83 ? 8.276 5.647 2.829 1.00 79.50 83 SER A CA 1
ATOM 679 C C . SER A 1 83 ? 8.522 5.231 4.282 1.00 79.50 83 SER A C 1
ATOM 681 O O . SER A 1 83 ? 7.635 5.418 5.116 1.00 79.50 83 SER A O 1
ATOM 683 N N . GLU A 1 84 ? 9.677 4.639 4.596 1.00 84.75 84 GLU A N 1
ATOM 684 C CA . GLU A 1 84 ? 10.018 4.247 5.967 1.00 84.75 84 GLU A CA 1
ATOM 685 C C . GLU A 1 84 ? 10.314 5.479 6.829 1.00 84.75 84 GLU A C 1
ATOM 687 O O . GLU A 1 84 ? 9.798 5.586 7.940 1.00 84.75 84 GLU A O 1
ATOM 692 N N . GLN A 1 85 ? 11.060 6.446 6.290 1.00 86.12 85 GLN A N 1
ATOM 693 C CA . GLN A 1 85 ? 11.328 7.723 6.951 1.00 86.12 85 GLN A CA 1
ATOM 694 C C . GLN A 1 85 ? 10.033 8.481 7.247 1.00 86.12 85 GLN A C 1
ATOM 696 O O . GLN A 1 85 ? 9.830 8.905 8.379 1.00 86.12 85 GLN A O 1
ATOM 701 N N . ALA A 1 86 ? 9.110 8.578 6.284 1.00 84.88 86 ALA A N 1
ATOM 702 C CA . ALA A 1 86 ? 7.814 9.220 6.498 1.00 84.88 86 ALA A CA 1
ATOM 703 C C . ALA A 1 86 ? 7.011 8.560 7.634 1.00 84.88 86 ALA A C 1
ATOM 705 O O . ALA A 1 86 ? 6.392 9.254 8.441 1.00 84.88 86 ALA A O 1
ATOM 706 N N . ARG A 1 87 ? 7.053 7.225 7.739 1.00 83.00 87 ARG A N 1
ATOM 707 C CA . ARG A 1 87 ? 6.399 6.486 8.828 1.00 83.00 87 ARG A CA 1
ATOM 708 C C . ARG A 1 87 ? 7.053 6.774 10.182 1.00 83.00 87 ARG A C 1
ATOM 710 O O . ARG A 1 87 ? 6.333 7.047 11.136 1.00 83.00 87 ARG A O 1
ATOM 717 N N . ILE A 1 88 ? 8.386 6.733 10.259 1.00 87.38 88 ILE A N 1
ATOM 718 C CA . ILE A 1 88 ? 9.143 7.038 11.486 1.00 87.38 88 ILE A CA 1
ATOM 719 C C . ILE A 1 88 ? 8.865 8.472 11.938 1.00 87.38 88 ILE A C 1
ATOM 721 O O . ILE A 1 88 ? 8.605 8.701 13.113 1.00 87.38 88 ILE A O 1
ATOM 725 N N . THR A 1 89 ? 8.869 9.433 11.013 1.00 88.38 89 THR A N 1
ATOM 726 C CA . THR A 1 89 ? 8.534 10.830 11.310 1.00 88.38 89 THR A CA 1
ATOM 727 C C . THR A 1 89 ? 7.098 10.963 11.806 1.00 88.38 89 THR A C 1
ATOM 729 O O . THR A 1 89 ? 6.854 11.692 12.759 1.00 88.38 89 THR A O 1
ATOM 732 N N . GLN A 1 90 ? 6.143 10.236 11.216 1.00 83.38 90 GLN A N 1
ATOM 733 C CA . GLN A 1 90 ? 4.753 10.247 11.676 1.00 83.38 90 GLN A CA 1
ATOM 734 C C . GLN A 1 90 ? 4.594 9.640 13.078 1.00 83.38 90 GLN A C 1
ATOM 736 O O . GLN A 1 90 ? 3.786 10.130 13.862 1.00 83.38 90 GLN A O 1
ATOM 741 N N . GLU A 1 91 ? 5.309 8.559 13.389 1.00 83.81 91 GLU A N 1
ATOM 742 C CA . GLU A 1 91 ? 5.293 7.960 14.728 1.00 83.81 91 GLU A CA 1
ATOM 743 C C . GLU A 1 91 ? 5.949 8.882 15.752 1.00 83.81 91 GLU A C 1
ATOM 745 O O . GLU A 1 91 ? 5.317 9.181 16.758 1.00 83.81 91 GLU A O 1
ATOM 750 N N . ARG A 1 92 ? 7.108 9.463 15.427 1.00 85.94 92 ARG A N 1
ATOM 751 C CA . ARG A 1 92 ? 7.757 10.482 16.258 1.00 85.94 92 ARG A CA 1
ATOM 752 C C . ARG A 1 92 ? 6.848 11.684 16.511 1.00 85.94 92 ARG A C 1
ATOM 754 O O . ARG A 1 92 ? 6.733 12.132 17.639 1.00 85.94 92 ARG A O 1
ATOM 761 N N . PHE A 1 93 ? 6.151 12.167 15.484 1.00 82.94 93 PHE A N 1
ATOM 762 C CA . PHE A 1 93 ? 5.186 13.258 15.627 1.00 82.94 93 PHE A CA 1
ATOM 763 C C . PHE A 1 93 ? 4.039 12.884 16.576 1.00 82.94 93 PHE A C 1
ATOM 765 O O . PHE A 1 93 ? 3.620 13.701 17.386 1.00 82.94 93 PHE A O 1
ATOM 772 N N . LYS A 1 94 ? 3.530 11.645 16.516 1.00 77.81 94 LYS A N 1
ATOM 773 C CA . LYS A 1 94 ? 2.497 11.174 17.456 1.00 77.81 94 LYS A CA 1
ATOM 774 C C . LYS A 1 94 ? 3.019 11.077 18.883 1.00 77.81 94 LYS A C 1
ATOM 776 O O . LYS A 1 94 ? 2.282 11.433 19.791 1.00 77.81 94 LYS A O 1
ATOM 781 N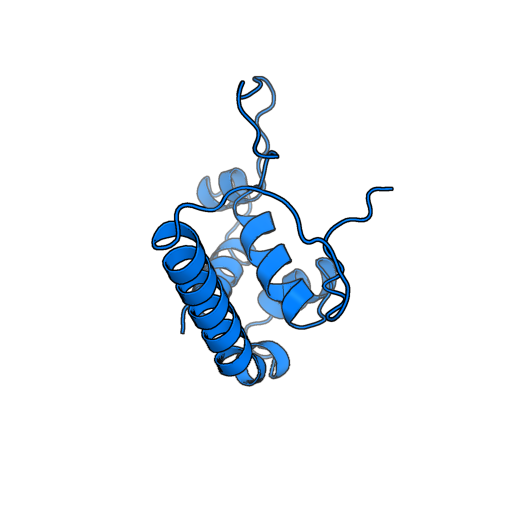 N . GLU A 1 95 ? 4.243 10.593 19.067 1.00 73.25 95 GLU A N 1
ATOM 782 C CA . GLU A 1 95 ? 4.907 10.526 20.372 1.00 73.25 95 GLU A CA 1
ATOM 783 C C . GLU A 1 95 ? 5.096 11.938 20.947 1.00 73.25 95 GLU A C 1
ATOM 785 O O . GLU A 1 95 ? 4.608 12.222 22.036 1.00 73.25 95 GLU A O 1
ATOM 790 N N . GLU A 1 96 ? 5.639 12.873 20.160 1.00 74.19 96 GLU A N 1
ATOM 791 C CA . GLU A 1 96 ? 5.781 14.289 20.532 1.00 74.19 96 GLU A CA 1
ATOM 792 C C . GLU A 1 96 ? 4.434 14.967 20.848 1.00 74.19 96 GLU A C 1
ATOM 794 O O . GLU A 1 96 ? 4.361 15.824 21.733 1.00 74.19 96 GLU A O 1
ATOM 799 N N . CYS A 1 97 ? 3.360 14.592 20.144 1.00 64.19 97 CYS A N 1
ATOM 800 C CA . CYS A 1 97 ? 2.002 15.056 20.428 1.00 64.19 97 CYS A CA 1
ATOM 801 C C . CYS A 1 97 ? 1.361 14.382 21.652 1.00 64.19 97 CYS A C 1
ATOM 803 O O . CYS A 1 97 ? 0.447 14.964 22.228 1.00 64.19 97 CYS A O 1
ATOM 805 N N . CYS A 1 98 ? 1.790 13.179 22.040 1.00 56.56 98 CYS A N 1
ATOM 806 C CA . CYS A 1 98 ? 1.302 12.486 23.236 1.00 56.56 98 CYS A CA 1
ATOM 807 C C . CYS A 1 98 ? 2.032 12.933 24.511 1.00 56.56 98 CYS A C 1
ATOM 809 O O . CYS A 1 98 ? 1.416 12.927 25.572 1.00 56.56 98 CYS A O 1
ATOM 811 N N . ASP A 1 99 ? 3.287 13.377 24.406 1.00 50.72 99 ASP A N 1
ATOM 812 C CA . ASP A 1 99 ? 4.075 13.879 25.543 1.00 50.72 99 ASP A CA 1
ATOM 813 C C . ASP A 1 99 ? 3.720 15.322 25.947 1.00 50.72 99 ASP A C 1
ATOM 815 O O . ASP A 1 99 ? 4.106 15.796 27.017 1.00 50.72 99 ASP A O 1
ATOM 819 N N . ARG A 1 100 ? 2.966 16.043 25.110 1.00 45.94 100 ARG A N 1
ATOM 820 C CA . ARG A 1 100 ? 2.492 17.401 25.394 1.00 45.94 100 ARG A CA 1
ATOM 821 C C . ARG A 1 100 ? 0.983 17.374 25.629 1.00 45.94 100 ARG A C 1
ATOM 823 O O . ARG A 1 100 ? 0.207 17.295 24.681 1.00 45.94 100 ARG A O 1
ATOM 830 N N . GLU A 1 101 ? 0.566 17.488 26.889 1.00 40.69 101 GLU A N 1
ATOM 831 C CA . GLU A 1 101 ? -0.800 17.859 27.292 1.00 40.69 101 GLU A CA 1
ATOM 832 C C . GLU A 1 101 ? -1.185 19.230 26.700 1.00 40.69 101 GLU A C 1
ATOM 834 O O . GLU A 1 101 ? -1.178 20.254 27.372 1.00 40.69 101 GLU A O 1
ATOM 839 N N . VAL A 1 102 ? -1.498 19.286 25.409 1.00 42.72 102 VAL A N 1
ATOM 840 C CA . VAL A 1 102 ? -2.222 20.404 24.802 1.00 42.72 102 VAL A CA 1
ATOM 841 C C . VAL A 1 102 ? -2.978 19.892 23.580 1.00 42.72 102 VAL A C 1
ATOM 843 O O . VAL A 1 102 ? -2.601 20.079 22.424 1.00 42.72 102 VAL A O 1
ATOM 846 N N . MET A 1 103 ? -4.121 19.257 23.842 1.00 45.31 103 MET A N 1
ATOM 847 C CA . MET A 1 103 ? -5.252 19.465 22.947 1.00 45.31 103 MET A CA 1
ATOM 848 C C . MET A 1 103 ? -5.618 20.946 23.044 1.00 45.31 103 MET A C 1
ATOM 850 O O . MET A 1 103 ? -6.012 21.384 24.116 1.00 45.31 103 MET A O 1
ATOM 854 N N . PHE A 1 104 ? -5.447 21.700 21.959 1.00 36.53 104 PHE A N 1
ATOM 855 C CA . PHE A 1 104 ? -6.413 22.652 21.389 1.00 36.53 104 PHE A CA 1
ATOM 856 C C . PHE A 1 104 ? -5.688 23.621 20.434 1.00 36.53 104 PHE A C 1
ATOM 858 O O . PHE A 1 104 ? -4.786 24.348 20.827 1.00 36.53 104 PHE A O 1
ATOM 865 N N . PHE A 1 105 ? -6.152 23.652 19.181 1.00 39.47 105 PHE A N 1
ATOM 866 C CA . PHE A 1 105 ? -6.016 24.770 18.237 1.00 39.47 105 PHE A CA 1
ATOM 867 C C . PHE A 1 105 ? -4.597 25.265 17.876 1.00 39.47 105 PHE A C 1
ATOM 869 O O . PHE A 1 105 ? -4.104 26.255 18.398 1.00 39.47 105 PHE A O 1
ATOM 876 N N . SER A 1 106 ? -4.030 24.724 16.794 1.00 34.38 106 SER A N 1
ATOM 877 C CA . SER A 1 106 ? -3.680 25.588 15.652 1.00 34.38 106 SER A CA 1
ATOM 878 C C . SER A 1 106 ? -3.607 24.774 14.360 1.00 34.38 106 SER A C 1
ATOM 880 O O . SER A 1 106 ? -2.606 24.184 13.968 1.00 34.38 106 SER A O 1
ATOM 882 N N . PHE A 1 107 ? -4.746 24.750 13.679 1.00 43.47 107 PHE A N 1
ATOM 883 C CA . PHE A 1 107 ? -4.800 24.525 12.248 1.00 43.47 107 PHE A CA 1
ATOM 884 C C . PHE A 1 107 ? -4.257 25.798 11.586 1.00 43.47 107 PHE A C 1
ATOM 886 O O . PHE A 1 107 ? -4.971 26.793 11.518 1.00 43.47 107 PHE A O 1
ATOM 893 N N . SER A 1 108 ? -2.990 25.808 11.160 1.00 37.16 108 SER A N 1
ATOM 894 C CA . SER A 1 108 ? -2.508 26.812 10.204 1.00 37.16 108 SER A CA 1
ATOM 895 C C . SER A 1 108 ? -1.299 26.316 9.401 1.00 37.16 108 SER A C 1
ATOM 897 O O . SER A 1 108 ? -0.150 26.424 9.812 1.00 37.16 108 SER A O 1
ATOM 899 N N . LEU A 1 109 ? -1.622 25.737 8.239 1.00 50.56 109 LEU A N 1
ATOM 900 C CA . LEU A 1 109 ? -0.962 25.951 6.945 1.00 50.56 109 LEU A CA 1
ATOM 901 C C . LEU A 1 109 ? 0.578 25.908 6.877 1.00 50.56 109 LEU A C 1
ATOM 903 O O . LEU A 1 109 ? 1.223 26.947 6.799 1.00 50.56 109 LEU A O 1
ATOM 907 N N . HIS A 1 110 ? 1.139 24.713 6.671 1.00 42.47 110 HIS A N 1
ATOM 908 C CA . HIS A 1 110 ? 1.906 24.401 5.451 1.00 42.47 110 HIS A CA 1
ATOM 909 C C . HIS A 1 110 ? 2.331 22.933 5.463 1.00 42.47 110 HIS A C 1
ATOM 911 O O . HIS A 1 110 ? 3.273 22.566 6.152 1.00 42.47 110 HIS A O 1
ATOM 917 N N . LEU A 1 111 ? 1.603 22.109 4.710 1.00 39.72 111 LEU A N 1
ATOM 918 C CA . LEU A 1 111 ? 2.070 20.948 3.943 1.00 39.72 111 LEU A CA 1
ATOM 919 C C . LEU A 1 111 ? 0.808 20.207 3.502 1.00 39.72 111 LEU A C 1
ATOM 921 O O . LEU A 1 111 ? 0.194 19.456 4.258 1.00 39.72 111 LEU A O 1
ATOM 925 N N . SER A 1 112 ? 0.382 20.492 2.275 1.00 39.88 112 SER A N 1
ATOM 926 C CA . SER A 1 112 ? -0.722 19.814 1.607 1.00 39.88 112 SER A CA 1
ATOM 927 C C . SER A 1 112 ? -0.422 18.317 1.489 1.00 39.88 112 SER A C 1
ATOM 929 O O . SER A 1 112 ? 0.195 17.877 0.525 1.00 39.88 112 SER A O 1
ATOM 931 N N . PHE A 1 113 ? -0.867 17.531 2.468 1.00 39.09 113 PHE A N 1
ATOM 932 C CA . PHE A 1 113 ? -1.043 16.087 2.348 1.00 39.09 113 PHE A CA 1
ATOM 933 C C . PHE A 1 113 ? -2.470 15.828 1.839 1.00 39.09 113 PHE A C 1
ATOM 935 O O . PHE A 1 113 ? -3.425 15.994 2.601 1.00 39.09 113 PHE A O 1
ATOM 942 N N . PRO A 1 114 ? -2.674 15.435 0.569 1.00 41.78 114 PRO A N 1
ATOM 943 C CA . PRO A 1 114 ? -4.000 15.123 0.071 1.00 41.78 114 PRO A CA 1
ATOM 944 C C . PRO A 1 114 ? -4.325 13.676 0.442 1.00 41.78 114 PRO A C 1
ATOM 946 O O . PRO A 1 114 ? -3.935 12.736 -0.246 1.00 41.78 114 PRO A O 1
ATOM 949 N N . TYR A 1 115 ? -5.045 13.477 1.542 1.00 39.88 115 TYR A N 1
ATOM 950 C CA . TYR A 1 115 ? -5.690 12.190 1.809 1.00 39.88 115 TYR A CA 1
ATOM 951 C C . TYR A 1 115 ? -7.106 12.357 2.353 1.00 39.88 115 TYR A C 1
ATOM 953 O O . TYR A 1 115 ? -7.487 11.735 3.336 1.00 39.88 115 TYR A O 1
ATOM 961 N N . PHE A 1 116 ? -7.898 13.198 1.687 1.00 43.03 116 PHE A N 1
ATOM 962 C CA . PHE A 1 116 ? -9.354 13.146 1.773 1.00 43.03 116 PHE A CA 1
ATOM 963 C C . PHE A 1 116 ? -9.980 13.903 0.594 1.00 43.03 116 PHE A C 1
ATOM 965 O O . PHE A 1 116 ? -10.098 15.123 0.627 1.00 43.03 116 PHE A O 1
ATOM 972 N N . LYS A 1 117 ? -10.363 13.185 -0.464 1.00 30.25 117 LYS A N 1
ATOM 973 C CA . LYS A 1 117 ? -11.491 13.569 -1.317 1.00 30.25 117 LYS A CA 1
ATOM 974 C C . LYS A 1 117 ? -12.265 12.305 -1.639 1.00 30.25 117 LYS A C 1
ATOM 976 O O . LYS A 1 117 ? -11.685 11.292 -2.029 1.00 30.25 117 LYS A O 1
ATOM 981 N N . GLN A 1 118 ? -13.541 12.386 -1.328 1.00 37.31 118 GLN A N 1
ATOM 982 C CA . GLN A 1 118 ? -14.544 11.367 -1.487 1.00 37.31 118 GLN A CA 1
ATOM 983 C C . GLN A 1 118 ? -15.480 11.923 -2.546 1.00 37.31 118 GLN A C 1
ATOM 985 O O . GLN A 1 118 ? -16.118 12.934 -2.281 1.00 37.31 118 GLN A O 1
ATOM 990 N N . ASP A 1 119 ? -15.467 11.287 -3.710 1.00 32.34 119 ASP A N 1
ATOM 991 C CA . ASP A 1 119 ? -16.556 11.240 -4.679 1.00 32.34 119 ASP A CA 1
ATOM 992 C C . ASP A 1 119 ? -16.643 9.777 -5.139 1.00 32.34 119 ASP A C 1
ATOM 994 O O . ASP A 1 119 ? -15.563 9.191 -5.412 1.00 32.34 119 ASP A O 1
#